Protein AF-A0A2V8H9J2-F1 (afdb_monomer_lite)

pLDDT: mean 93.06, std 5.64, range [63.91, 98.31]

Sequence (108 aa):
MWGGTPDRNMVSGMKGLPTEWDVKTKKNVKWVASLGSQSYGNAIVAGGMVFVGTNNEGVRDPKQPGDRGVLMAFKEDTGEFLWQQTHEKLSTGRANDWPYQGVASSPL

Structure (mmCIF, N/CA/C/O backbone):
data_AF-A0A2V8H9J2-F1
#
_entry.id   AF-A0A2V8H9J2-F1
#
loop_
_atom_site.group_PDB
_atom_site.id
_atom_site.type_symbol
_atom_site.label_atom_id
_atom_site.label_alt_id
_atom_site.label_comp_id
_atom_site.label_asym_id
_atom_site.label_entity_id
_atom_site.label_seq_id
_atom_site.pdbx_PDB_ins_code
_atom_site.Cartn_x
_atom_site.Cartn_y
_atom_site.Cartn_z
_atom_site.occupancy
_atom_site.B_iso_or_equiv
_atom_site.auth_seq_id
_atom_site.auth_comp_id
_atom_site.auth_asym_id
_atom_site.auth_atom_id
_atom_site.pdbx_PDB_model_num
ATOM 1 N N . MET A 1 1 ? -13.310 -1.725 -3.843 1.00 77.50 1 MET A N 1
ATOM 2 C CA . MET A 1 1 ? -13.753 -0.473 -4.507 1.00 77.50 1 MET A CA 1
ATOM 3 C C . MET A 1 1 ? -13.588 0.792 -3.649 1.00 77.50 1 MET A C 1
ATOM 5 O O . MET A 1 1 ? -13.800 0.734 -2.442 1.00 77.50 1 MET A O 1
ATOM 9 N N . TRP A 1 2 ? -13.311 1.956 -4.265 1.00 78.50 2 TRP A N 1
ATOM 10 C CA . TRP A 1 2 ? -13.521 3.284 -3.648 1.00 78.50 2 TRP A CA 1
ATOM 11 C C . TRP A 1 2 ? -15.010 3.527 -3.363 1.00 78.50 2 TRP A C 1
ATOM 13 O O . TRP A 1 2 ? -15.815 3.528 -4.291 1.00 78.50 2 TRP A O 1
ATOM 23 N N . GLY A 1 3 ? -15.371 3.698 -2.091 1.00 84.31 3 GLY A N 1
ATOM 24 C CA . GLY A 1 3 ? -16.770 3.733 -1.638 1.00 84.31 3 GLY A CA 1
ATOM 25 C C . GLY A 1 3 ? -17.345 2.365 -1.267 1.00 84.31 3 GLY A C 1
ATOM 26 O O . GLY A 1 3 ? -18.507 2.269 -0.908 1.00 84.31 3 GLY A O 1
ATOM 27 N N . GLY A 1 4 ? -16.556 1.288 -1.331 1.00 82.75 4 GLY A N 1
ATOM 28 C CA . GLY A 1 4 ? -16.969 -0.046 -0.877 1.00 82.75 4 GLY A CA 1
ATOM 29 C C . GLY A 1 4 ? -17.997 -0.765 -1.760 1.00 82.75 4 GLY A C 1
ATOM 30 O O . GLY A 1 4 ? -18.046 -1.989 -1.724 1.00 82.75 4 GLY A O 1
ATOM 31 N N . THR A 1 5 ? -18.761 -0.054 -2.594 1.00 84.31 5 THR A N 1
ATOM 32 C CA . THR A 1 5 ? -19.716 -0.638 -3.549 1.00 84.31 5 THR A CA 1
ATOM 33 C C . THR A 1 5 ? -19.669 0.076 -4.913 1.00 84.31 5 THR A C 1
ATOM 35 O O . THR A 1 5 ? -19.122 1.180 -4.998 1.00 84.31 5 THR A O 1
ATOM 38 N N . PRO A 1 6 ? -20.244 -0.518 -5.985 1.00 87.81 6 PRO A N 1
ATOM 39 C CA . PRO A 1 6 ? -20.333 0.089 -7.320 1.00 87.81 6 PRO A CA 1
ATOM 40 C C . PRO A 1 6 ? -20.958 1.489 -7.374 1.00 87.81 6 PRO A C 1
ATOM 42 O O . PRO A 1 6 ? -20.713 2.212 -8.340 1.00 87.81 6 PRO A O 1
ATOM 45 N N . ASP A 1 7 ? -21.739 1.880 -6.363 1.00 89.94 7 ASP A N 1
ATOM 46 C CA . ASP A 1 7 ? -22.350 3.210 -6.255 1.00 89.94 7 ASP A CA 1
ATOM 47 C C . ASP A 1 7 ? -21.338 4.340 -5.988 1.00 89.94 7 ASP A C 1
ATOM 49 O O . ASP A 1 7 ? -21.649 5.507 -6.222 1.00 89.94 7 ASP A O 1
ATOM 53 N N . ARG A 1 8 ? -20.119 3.995 -5.541 1.00 86.50 8 ARG A N 1
ATOM 54 C CA . ARG A 1 8 ? -19.032 4.926 -5.195 1.00 86.50 8 ARG A CA 1
ATOM 55 C C . ARG A 1 8 ? -19.427 5.949 -4.129 1.00 86.50 8 ARG A C 1
ATOM 57 O O . ARG A 1 8 ? -18.937 7.080 -4.139 1.00 86.50 8 ARG A O 1
ATOM 64 N N . ASN A 1 9 ? -20.287 5.552 -3.196 1.00 90.94 9 ASN A N 1
ATOM 65 C CA . ASN A 1 9 ? -20.709 6.401 -2.093 1.00 90.94 9 ASN A CA 1
ATOM 66 C C . ASN A 1 9 ? -19.877 6.113 -0.834 1.00 90.94 9 ASN A C 1
ATOM 68 O O . ASN A 1 9 ? -19.831 4.988 -0.351 1.00 90.94 9 ASN A O 1
ATOM 72 N N . MET A 1 10 ? -19.229 7.130 -0.262 1.00 88.62 10 MET A N 1
ATOM 73 C CA . MET A 1 10 ? -18.336 6.976 0.901 1.00 88.62 10 MET A CA 1
ATOM 74 C C . MET A 1 10 ? -19.111 6.895 2.231 1.00 88.62 10 MET A C 1
ATOM 76 O O . MET A 1 10 ? -18.760 7.561 3.205 1.00 88.62 10 MET A O 1
ATOM 80 N N . VAL A 1 11 ? -20.181 6.099 2.279 1.00 90.88 11 VAL A N 1
ATOM 81 C CA . VAL A 1 11 ? -21.034 5.920 3.461 1.00 90.88 11 VAL A CA 1
ATOM 82 C C . VAL A 1 11 ? -20.844 4.519 4.028 1.00 90.88 11 VAL A C 1
ATOM 84 O O . VAL A 1 11 ? -20.938 3.524 3.319 1.00 90.88 11 VAL A O 1
ATOM 87 N N . SER A 1 12 ? -20.617 4.439 5.339 1.00 87.62 12 SER A N 1
ATOM 88 C CA . SER A 1 12 ? -20.564 3.180 6.082 1.00 87.62 12 SER A CA 1
ATOM 89 C C . SER A 1 12 ? -21.619 3.181 7.184 1.00 87.62 12 SER A C 1
ATOM 91 O O . SER A 1 12 ? -21.745 4.152 7.926 1.00 87.62 12 SER A O 1
ATOM 93 N N . GLY A 1 13 ? -22.362 2.078 7.313 1.00 90.75 13 GLY A N 1
ATOM 94 C CA . GLY A 1 13 ? -23.312 1.855 8.411 1.00 90.75 13 GLY A CA 1
ATOM 95 C C . GLY A 1 13 ? -22.669 1.317 9.697 1.00 90.75 13 GLY A C 1
ATOM 96 O O . GLY A 1 13 ? -23.384 0.939 10.627 1.00 90.75 13 GLY A O 1
ATOM 97 N N . MET A 1 14 ? -21.335 1.218 9.743 1.00 90.88 14 MET A N 1
ATOM 98 C CA . MET A 1 14 ? -20.597 0.678 10.884 1.00 90.88 14 MET A CA 1
ATOM 99 C C . MET A 1 14 ? -20.794 1.541 12.141 1.00 90.88 14 MET A C 1
ATOM 101 O O . MET A 1 14 ? -20.854 2.767 12.077 1.00 90.88 14 MET A O 1
ATOM 105 N N . LYS A 1 15 ? -20.880 0.889 13.304 1.00 95.62 15 LYS A N 1
ATOM 106 C CA . LYS A 1 15 ? -21.045 1.528 14.618 1.00 95.62 15 LYS A CA 1
ATOM 107 C C . LYS A 1 15 ? -19.856 1.197 15.518 1.00 95.62 15 LYS A C 1
ATOM 109 O O . LYS A 1 15 ? -19.179 0.200 15.293 1.00 95.62 15 LYS A O 1
ATOM 114 N N . GLY A 1 16 ? -19.627 2.013 16.548 1.00 94.94 16 GLY A N 1
ATOM 115 C CA . GLY A 1 16 ? -18.553 1.780 17.525 1.00 94.94 16 GLY A CA 1
ATOM 116 C C . GLY A 1 16 ? -17.143 2.046 16.989 1.00 94.94 16 GLY A C 1
ATOM 117 O O . GLY A 1 16 ? -16.176 1.522 17.534 1.00 94.94 16 GLY A O 1
ATOM 118 N N . LEU A 1 17 ? -17.021 2.835 15.917 1.00 92.62 17 LEU A N 1
ATOM 119 C CA . LEU A 1 17 ? -15.728 3.261 15.389 1.00 92.62 17 LEU A CA 1
ATOM 120 C C . LEU A 1 17 ? -15.003 4.174 16.393 1.00 92.62 17 LEU A C 1
ATOM 122 O O . LEU A 1 17 ? -15.661 4.984 17.052 1.00 92.62 17 LEU A O 1
ATOM 126 N N . PRO A 1 18 ? -13.661 4.099 16.487 1.00 94.38 18 PRO A N 1
ATOM 127 C CA . PRO A 1 18 ? -12.889 5.079 17.238 1.00 94.38 18 PRO A CA 1
ATOM 128 C C . PRO A 1 18 ? -13.170 6.496 16.721 1.00 94.38 18 PRO A C 1
ATOM 130 O O . PRO A 1 18 ? -13.051 6.757 15.527 1.00 94.38 18 PRO A O 1
ATOM 133 N N . THR A 1 19 ? -13.526 7.417 17.617 1.00 95.94 19 THR A N 1
ATOM 134 C CA . THR A 1 19 ? -13.770 8.835 17.282 1.00 95.94 19 THR A CA 1
ATOM 135 C C . THR A 1 19 ? -12.512 9.694 17.375 1.00 95.94 19 THR A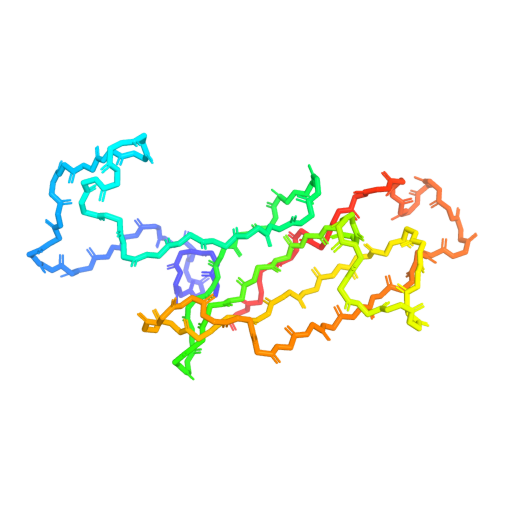 C 1
ATOM 137 O O . THR A 1 19 ? -12.526 10.863 17.005 1.00 95.94 19 THR A O 1
ATOM 140 N N . GLU A 1 20 ? -11.421 9.122 17.881 1.00 97.12 20 GLU A N 1
ATOM 141 C CA . GLU A 1 20 ? -10.127 9.775 18.027 1.00 97.12 20 GLU A CA 1
ATOM 142 C C . GLU A 1 20 ? -9.023 8.807 17.608 1.00 97.12 20 GLU A C 1
ATOM 144 O O . GLU A 1 20 ? -9.078 7.619 17.927 1.00 97.12 20 GLU A O 1
ATOM 149 N N . TRP A 1 21 ? -7.989 9.322 16.955 1.00 96.81 21 TRP A N 1
ATOM 150 C CA . TRP A 1 21 ? -6.766 8.591 16.641 1.00 96.81 21 TRP A CA 1
ATOM 151 C C . TRP A 1 21 ? -5.567 9.528 16.730 1.00 96.81 21 TRP A C 1
ATOM 153 O O . TRP A 1 21 ? -5.724 10.748 16.723 1.00 96.81 21 TRP A O 1
ATOM 163 N N . ASP A 1 22 ? -4.364 8.974 16.806 1.00 97.06 22 ASP A N 1
ATOM 164 C CA . ASP A 1 22 ? -3.153 9.765 16.628 1.00 97.06 22 ASP A CA 1
ATOM 165 C C . ASP A 1 22 ? -2.019 8.879 16.105 1.00 97.06 22 ASP A C 1
ATOM 167 O O . ASP A 1 22 ? -1.653 7.870 16.707 1.00 97.06 22 ASP A O 1
ATOM 171 N N . VAL A 1 23 ? -1.456 9.262 14.959 1.00 95.12 23 VAL A N 1
ATOM 172 C CA . VAL A 1 23 ? -0.431 8.472 14.260 1.00 95.12 23 VAL A CA 1
ATOM 173 C C . VAL A 1 23 ? 0.926 8.540 14.970 1.00 95.12 23 VAL A C 1
ATOM 175 O O . VAL A 1 23 ? 1.704 7.591 14.893 1.00 95.12 23 VAL A O 1
ATOM 178 N N . LYS A 1 24 ? 1.221 9.629 15.693 1.00 96.00 24 LYS A N 1
ATOM 179 C CA . LYS A 1 24 ? 2.516 9.832 16.366 1.00 96.00 24 LYS A CA 1
ATOM 180 C C . LYS A 1 24 ? 2.634 8.972 17.625 1.00 96.00 24 LYS A C 1
ATOM 182 O O . LYS A 1 24 ? 3.638 8.303 17.838 1.00 96.00 24 LYS A O 1
ATOM 187 N N . THR A 1 25 ? 1.590 8.983 18.441 1.00 97.06 25 THR A N 1
ATOM 188 C CA . THR A 1 25 ? 1.441 8.224 19.688 1.00 97.06 25 THR A CA 1
ATOM 189 C C . THR A 1 25 ? 0.893 6.819 19.456 1.00 97.06 25 THR A C 1
ATOM 191 O O . THR A 1 25 ? 0.926 5.997 20.367 1.00 97.0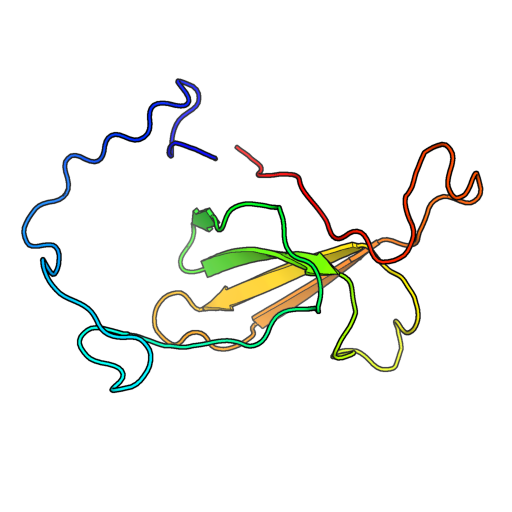6 25 THR A O 1
ATOM 194 N N . LYS A 1 26 ? 0.404 6.536 18.241 1.00 96.31 26 LYS A N 1
ATOM 195 C CA . LYS A 1 26 ? -0.259 5.286 17.843 1.00 96.31 26 LYS A CA 1
ATOM 196 C C . LYS A 1 26 ? -1.585 5.026 18.572 1.00 96.31 26 LYS A C 1
ATOM 198 O O . LYS A 1 26 ? -2.054 3.889 18.618 1.00 96.31 26 LYS A O 1
ATOM 203 N N . LYS A 1 27 ? -2.226 6.065 19.120 1.00 97.81 27 LYS A N 1
ATOM 204 C CA . LYS A 1 27 ? -3.560 5.945 19.724 1.00 97.81 27 LYS A CA 1
ATOM 205 C C . LYS A 1 27 ? -4.559 5.458 18.673 1.00 97.81 27 LYS A C 1
ATOM 207 O O . LYS A 1 27 ? -4.722 6.096 17.634 1.00 97.81 27 LYS A O 1
ATOM 212 N N . ASN A 1 28 ? -5.239 4.351 18.975 1.00 97.44 28 ASN A N 1
ATOM 213 C CA . ASN A 1 28 ? -6.219 3.696 18.101 1.00 97.44 28 ASN A CA 1
ATOM 214 C C . ASN A 1 28 ? -5.681 3.345 16.697 1.00 97.44 28 ASN A C 1
ATOM 216 O O . ASN A 1 28 ? -6.449 3.246 15.742 1.00 97.44 28 ASN A O 1
ATOM 220 N N . VAL A 1 29 ? -4.368 3.119 16.571 1.00 96.69 29 VAL A N 1
ATOM 221 C CA . VAL A 1 29 ? -3.730 2.625 15.343 1.00 96.69 29 VAL A CA 1
ATOM 222 C C . VAL A 1 29 ? -3.437 1.139 15.513 1.00 96.69 29 VAL A C 1
ATOM 224 O O . VAL A 1 29 ? -2.637 0.754 16.362 1.00 96.69 29 VAL A O 1
ATOM 227 N N . LYS A 1 30 ? -4.086 0.294 14.705 1.00 95.50 30 LYS A N 1
ATOM 228 C CA . LYS A 1 30 ? -3.948 -1.169 14.794 1.00 95.50 30 LYS A CA 1
ATOM 229 C C . LYS A 1 30 ? -2.575 -1.653 14.322 1.00 95.50 30 LYS A C 1
ATOM 231 O O . LYS A 1 30 ? -1.959 -2.486 14.976 1.00 95.50 30 LYS A O 1
ATOM 236 N N . TRP A 1 31 ? -2.100 -1.119 13.200 1.00 97.44 31 TRP A N 1
ATOM 237 C CA . TRP A 1 31 ? -0.795 -1.424 12.619 1.00 97.44 31 TRP A CA 1
ATOM 238 C C . TRP A 1 31 ? -0.379 -0.331 11.629 1.00 97.44 31 TRP A C 1
ATOM 240 O O . TRP A 1 31 ? -1.178 0.526 11.251 1.00 97.44 31 TRP A O 1
ATOM 250 N N . VAL A 1 32 ? 0.895 -0.355 11.233 1.00 96.19 32 VAL A N 1
ATOM 251 C CA . VAL A 1 32 ? 1.494 0.556 10.248 1.00 96.19 32 VAL A CA 1
ATOM 252 C C . VAL A 1 32 ? 2.366 -0.271 9.310 1.00 96.19 32 VAL A C 1
ATOM 254 O O . VAL A 1 32 ? 3.116 -1.127 9.774 1.00 96.19 32 VAL A O 1
ATOM 257 N N . ALA A 1 33 ? 2.296 0.008 8.010 1.00 95.62 33 ALA A N 1
ATOM 258 C CA . ALA A 1 33 ? 3.125 -0.636 7.000 1.00 95.62 33 ALA A CA 1
ATOM 259 C C . ALA A 1 33 ? 3.778 0.410 6.089 1.00 95.62 33 ALA A C 1
ATOM 261 O O . ALA A 1 33 ? 3.147 1.396 5.709 1.00 95.62 33 ALA A O 1
ATOM 262 N N . SER A 1 34 ? 5.042 0.184 5.729 1.00 95.25 34 SER A N 1
ATOM 263 C CA . SER A 1 34 ? 5.742 1.015 4.748 1.00 95.25 34 SER A CA 1
ATOM 264 C C . SER A 1 34 ? 5.322 0.639 3.329 1.00 95.25 34 SER A C 1
ATOM 266 O O . SER A 1 34 ? 5.350 -0.541 2.961 1.00 95.25 34 SER A O 1
ATOM 268 N N . LEU A 1 35 ? 4.989 1.655 2.539 1.00 95.81 35 LEU A N 1
ATOM 269 C CA . LEU A 1 35 ? 4.708 1.561 1.108 1.00 95.81 35 LEU A CA 1
ATOM 270 C C . LEU A 1 35 ? 5.895 2.108 0.305 1.00 95.81 35 LEU A C 1
ATOM 272 O O . LEU A 1 35 ? 6.938 2.436 0.875 1.00 95.81 35 LEU A O 1
ATOM 276 N N . GLY A 1 36 ? 5.711 2.233 -1.007 1.00 95.31 36 GLY A N 1
ATOM 277 C CA . GLY A 1 36 ? 6.591 3.028 -1.845 1.00 95.31 36 GLY A CA 1
ATOM 278 C C . GLY A 1 36 ? 6.472 4.530 -1.578 1.00 95.31 36 GLY A C 1
ATOM 279 O O . GLY A 1 36 ? 5.664 4.999 -0.772 1.00 95.31 36 GLY A O 1
ATOM 280 N N . SER A 1 37 ? 7.289 5.310 -2.280 1.00 95.38 37 SER A N 1
ATOM 281 C CA . SER A 1 37 ? 7.378 6.764 -2.117 1.00 95.38 37 SER A CA 1
ATOM 282 C C . SER A 1 37 ? 6.184 7.516 -2.703 1.00 95.38 37 SER A C 1
ATOM 284 O O . SER A 1 37 ? 5.959 8.670 -2.343 1.00 95.38 37 SER A O 1
ATOM 286 N N . GLN A 1 38 ? 5.411 6.884 -3.595 1.00 93.94 38 GLN A N 1
ATOM 287 C CA . GLN A 1 38 ? 4.228 7.480 -4.214 1.00 93.94 38 GLN A CA 1
ATOM 288 C C . GLN A 1 38 ? 3.064 6.490 -4.247 1.00 93.94 38 GLN A C 1
ATOM 290 O O . GLN A 1 38 ? 3.140 5.437 -4.882 1.00 93.94 38 GLN A O 1
ATOM 295 N N . SER A 1 39 ? 1.965 6.858 -3.589 1.00 93.00 39 SER A N 1
ATOM 296 C CA . SER A 1 39 ? 0.757 6.035 -3.471 1.00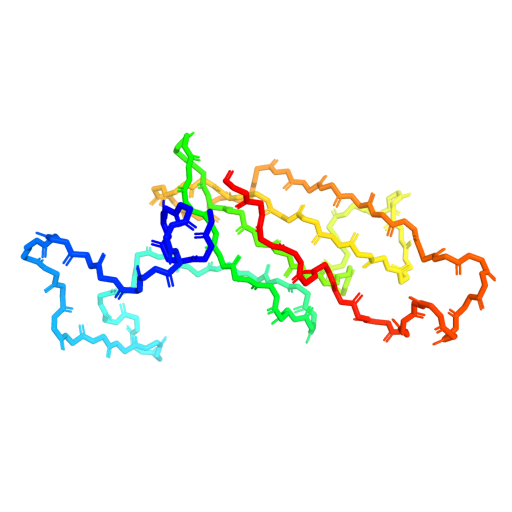 93.00 39 SER A CA 1
ATOM 297 C C . SER A 1 39 ? -0.474 6.927 -3.609 1.00 93.00 39 SER A C 1
ATOM 299 O O . SER A 1 39 ? -0.801 7.677 -2.695 1.00 93.00 39 SER A O 1
ATOM 301 N N . TYR A 1 40 ? -1.128 6.870 -4.768 1.00 87.50 40 TYR A N 1
ATOM 302 C CA . TYR A 1 40 ? -2.343 7.648 -5.056 1.00 87.50 40 TYR A CA 1
ATOM 303 C C . TYR A 1 40 ? -3.597 6.772 -5.116 1.00 87.50 40 TYR A C 1
ATOM 305 O O . TYR A 1 40 ? -4.711 7.288 -5.122 1.00 87.50 40 TYR A O 1
ATOM 313 N N . GLY A 1 41 ? -3.415 5.450 -5.195 1.00 81.75 41 GLY A N 1
ATOM 314 C CA . GLY A 1 41 ? -4.503 4.489 -5.134 1.00 81.75 41 GLY A CA 1
ATOM 315 C C . GLY A 1 41 ? -5.045 4.358 -3.714 1.00 81.75 41 GLY A C 1
ATOM 316 O O . GLY A 1 41 ? -4.323 4.518 -2.730 1.00 81.75 41 GLY A O 1
ATOM 317 N N . ASN A 1 42 ? -6.326 4.029 -3.612 1.00 88.31 42 ASN A N 1
ATOM 318 C CA . ASN A 1 42 ? -6.985 3.866 -2.324 1.00 88.31 42 ASN A CA 1
ATOM 319 C C . ASN A 1 42 ? -6.773 2.460 -1.776 1.00 88.31 42 ASN A C 1
ATOM 321 O O . ASN A 1 42 ? -6.722 1.496 -2.545 1.00 88.31 42 ASN A O 1
ATOM 325 N N . ALA A 1 43 ? -6.703 2.345 -0.450 1.00 91.19 43 ALA A N 1
ATOM 326 C CA . ALA A 1 43 ? -6.665 1.050 0.210 1.00 91.19 43 ALA A CA 1
ATOM 327 C C . ALA A 1 43 ? -7.991 0.303 0.010 1.00 91.19 43 ALA A C 1
ATOM 329 O O . ALA A 1 43 ? -9.072 0.892 0.078 1.00 91.19 43 ALA A O 1
ATOM 330 N N . ILE A 1 44 ? -7.904 -1.003 -0.217 1.00 92.06 44 ILE A N 1
ATOM 331 C CA . ILE A 1 44 ? -9.060 -1.894 -0.341 1.00 92.06 44 ILE A CA 1
ATOM 332 C C . ILE A 1 44 ? -8.934 -2.973 0.713 1.00 92.06 44 ILE A C 1
ATOM 334 O O . ILE A 1 44 ? -7.873 -3.571 0.841 1.00 92.06 44 ILE A O 1
ATOM 338 N N . VAL A 1 45 ? -10.018 -3.243 1.433 1.00 92.12 45 VAL A N 1
ATOM 339 C CA . VAL A 1 45 ? -10.081 -4.330 2.411 1.00 92.12 45 VAL A CA 1
ATOM 340 C C . VAL A 1 45 ? -11.016 -5.403 1.871 1.00 92.12 45 VAL A C 1
ATOM 342 O O . VAL A 1 45 ? -12.185 -5.121 1.614 1.00 92.12 45 VAL A O 1
ATOM 345 N N . ALA A 1 46 ? -10.500 -6.610 1.645 1.00 91.94 46 ALA A N 1
ATOM 346 C CA . ALA A 1 46 ? -11.283 -7.743 1.160 1.00 91.94 46 ALA A CA 1
ATOM 347 C C . ALA A 1 46 ? -10.591 -9.071 1.489 1.00 91.94 46 ALA A C 1
ATOM 349 O O . ALA A 1 46 ? -9.368 -9.176 1.422 1.00 91.94 46 ALA A O 1
ATOM 350 N N . GLY A 1 47 ? -11.372 -10.103 1.821 1.00 93.00 47 GLY A N 1
ATOM 351 C CA . GLY A 1 47 ? -10.848 -11.460 2.021 1.00 93.00 47 GLY A CA 1
ATOM 352 C C . GLY A 1 47 ? -9.777 -11.580 3.116 1.00 93.00 47 GLY A C 1
ATOM 353 O O . GLY A 1 47 ? -8.867 -12.390 2.973 1.00 93.00 47 GLY A O 1
ATOM 354 N N . GLY A 1 48 ? -9.848 -10.765 4.176 1.00 96.19 48 GLY A N 1
ATOM 355 C CA . GLY A 1 48 ? -8.854 -10.751 5.258 1.00 96.19 48 GLY A CA 1
ATOM 356 C C . GLY A 1 48 ? -7.538 -10.052 4.901 1.00 96.19 48 GLY A C 1
ATOM 357 O O . GLY A 1 48 ? -6.541 -10.214 5.611 1.00 96.19 48 GLY A O 1
ATOM 358 N N . MET A 1 49 ? -7.513 -9.294 3.802 1.00 96.81 49 MET A N 1
ATOM 359 C CA . MET A 1 49 ? -6.340 -8.579 3.312 1.00 96.81 49 MET A CA 1
ATOM 360 C C . MET A 1 49 ? -6.629 -7.099 3.071 1.00 96.81 49 MET A C 1
ATOM 362 O O . MET A 1 49 ? -7.748 -6.713 2.728 1.00 96.81 49 MET A O 1
ATOM 366 N N . VAL A 1 50 ? -5.583 -6.282 3.194 1.00 95.94 50 VAL A N 1
ATOM 367 C CA . VAL A 1 50 ? -5.551 -4.888 2.751 1.00 95.94 50 VAL A CA 1
ATOM 368 C C . VAL A 1 50 ? -4.648 -4.764 1.533 1.00 95.94 50 VAL A C 1
ATOM 370 O O . VAL A 1 50 ? -3.473 -5.121 1.587 1.00 95.94 50 VAL A O 1
ATOM 373 N N . PHE A 1 51 ? -5.191 -4.227 0.447 1.00 95.25 51 PHE A N 1
ATOM 374 C CA . PHE A 1 51 ? -4.496 -4.010 -0.816 1.00 95.25 51 PHE A CA 1
ATOM 375 C C . PHE A 1 51 ? -4.223 -2.530 -1.029 1.00 95.25 51 PHE A C 1
ATOM 377 O O . PHE A 1 51 ? -5.129 -1.710 -0.867 1.00 95.25 51 PHE A O 1
ATOM 384 N N . VAL A 1 52 ? -2.999 -2.185 -1.427 1.00 95.25 52 VAL A N 1
ATOM 385 C CA . VAL A 1 52 ? -2.608 -0.797 -1.703 1.00 95.25 52 VAL A CA 1
ATOM 386 C C . VAL A 1 52 ? -1.762 -0.719 -2.967 1.00 95.25 52 VAL A C 1
ATOM 388 O O . VAL A 1 52 ? -0.748 -1.406 -3.093 1.00 95.25 52 VAL A O 1
ATOM 391 N N . GLY A 1 53 ? -2.182 0.134 -3.900 1.00 95.06 53 GLY A N 1
ATOM 392 C CA . GLY A 1 53 ? -1.398 0.492 -5.077 1.00 95.06 53 GLY A CA 1
ATOM 393 C C . GLY A 1 53 ? -0.347 1.556 -4.746 1.00 95.06 53 GLY A C 1
ATOM 394 O O . GLY A 1 53 ? -0.652 2.582 -4.139 1.00 95.06 53 GLY A O 1
ATOM 395 N N . THR A 1 54 ? 0.900 1.306 -5.130 1.00 96.25 54 THR A N 1
ATOM 396 C CA . THR A 1 54 ? 2.064 2.150 -4.833 1.00 96.25 54 THR A CA 1
ATOM 397 C C . THR A 1 54 ? 3.136 1.991 -5.919 1.00 96.25 54 THR A C 1
ATOM 399 O O . THR A 1 54 ? 2.903 1.319 -6.929 1.00 96.25 54 THR A O 1
ATOM 402 N N . ASN A 1 55 ? 4.279 2.657 -5.777 1.00 96.38 55 ASN A N 1
ATOM 403 C CA . ASN A 1 55 ? 5.459 2.434 -6.610 1.00 96.38 55 ASN A CA 1
ATOM 404 C C . ASN A 1 55 ? 6.446 1.475 -5.920 1.00 96.38 55 ASN A C 1
ATOM 406 O O . ASN A 1 55 ? 6.244 1.056 -4.784 1.00 96.38 55 ASN A O 1
ATOM 410 N N . ASN A 1 56 ? 7.513 1.107 -6.621 1.00 97.06 56 ASN A N 1
ATOM 411 C CA . ASN A 1 56 ? 8.480 0.111 -6.150 1.00 97.06 56 ASN A CA 1
ATOM 412 C C . ASN A 1 56 ? 9.647 0.688 -5.332 1.00 97.06 56 ASN A C 1
ATOM 414 O O . ASN A 1 56 ? 10.663 0.018 -5.141 1.00 97.06 56 ASN A O 1
ATOM 418 N N . GLU A 1 57 ? 9.530 1.931 -4.860 1.00 96.12 57 GLU A N 1
ATOM 419 C CA . GLU A 1 57 ? 10.516 2.471 -3.926 1.00 96.12 57 GLU A CA 1
ATOM 420 C C . GLU A 1 57 ? 10.457 1.693 -2.603 1.00 96.12 57 GLU A C 1
ATOM 422 O O . GLU A 1 57 ? 9.392 1.277 -2.154 1.00 96.12 57 GLU A O 1
ATOM 427 N N . GLY A 1 58 ? 11.615 1.455 -1.985 1.00 92.00 58 GLY A N 1
ATOM 428 C CA . GLY A 1 58 ? 11.710 0.494 -0.879 1.00 92.00 58 GLY A CA 1
ATOM 429 C C . GLY A 1 58 ? 11.614 -0.961 -1.352 1.00 92.00 58 GLY A C 1
ATOM 430 O O . GLY A 1 58 ? 10.870 -1.748 -0.768 1.00 92.00 58 GLY A O 1
ATOM 431 N N . VAL A 1 59 ? 12.363 -1.294 -2.414 1.00 95.69 59 VAL A N 1
ATOM 432 C CA . VAL A 1 59 ? 12.412 -2.609 -3.083 1.00 95.69 59 VAL A CA 1
ATOM 433 C C . VAL A 1 59 ? 12.320 -3.767 -2.085 1.00 95.69 59 VAL A C 1
ATOM 435 O O . VAL A 1 59 ? 13.225 -3.987 -1.280 1.00 95.69 59 VAL A O 1
ATOM 438 N N . ARG A 1 60 ? 11.226 -4.534 -2.170 1.00 95.31 60 ARG A N 1
ATOM 439 C CA . ARG A 1 60 ? 10.983 -5.722 -1.329 1.00 95.31 60 ARG A CA 1
ATOM 440 C C . ARG A 1 60 ? 11.423 -7.025 -1.986 1.00 95.31 60 ARG A C 1
ATOM 442 O O . ARG A 1 60 ? 11.829 -7.945 -1.286 1.00 95.31 60 ARG A O 1
ATOM 449 N N . ASP A 1 61 ? 11.348 -7.093 -3.315 1.00 96.38 61 ASP A N 1
ATOM 450 C CA . ASP A 1 61 ? 11.858 -8.214 -4.107 1.00 96.38 61 ASP A CA 1
ATOM 451 C C . ASP A 1 61 ? 13.083 -7.759 -4.917 1.00 96.38 61 ASP A C 1
ATOM 453 O O . ASP A 1 61 ? 12.925 -7.064 -5.926 1.00 96.38 61 ASP A O 1
ATOM 457 N N . PRO A 1 62 ? 14.305 -8.160 -4.518 1.00 96.38 62 PRO A N 1
ATOM 458 C CA . PRO A 1 62 ? 15.531 -7.815 -5.234 1.00 96.38 62 PRO A CA 1
ATOM 459 C C . PRO A 1 62 ? 15.575 -8.301 -6.688 1.00 96.38 62 PRO A C 1
ATOM 461 O O . PRO A 1 62 ? 16.369 -7.787 -7.472 1.00 96.38 62 PRO A O 1
ATOM 464 N N . LYS A 1 63 ? 14.746 -9.284 -7.068 1.00 97.38 63 LYS A N 1
ATOM 465 C CA . LYS A 1 63 ? 14.646 -9.783 -8.450 1.00 97.38 63 LYS A CA 1
ATOM 466 C C . LYS A 1 63 ? 13.766 -8.906 -9.336 1.00 97.38 63 LYS A C 1
ATOM 468 O O . LYS A 1 63 ? 13.789 -9.069 -10.551 1.00 97.38 63 LYS A O 1
ATOM 473 N N . GLN A 1 64 ? 13.007 -7.984 -8.747 1.00 96.81 64 GLN A N 1
ATOM 474 C CA . GLN A 1 64 ? 12.119 -7.057 -9.447 1.00 96.81 64 GLN A CA 1
ATOM 475 C C . GLN A 1 64 ? 12.532 -5.601 -9.168 1.00 96.81 64 GLN A C 1
ATOM 477 O O . GLN A 1 64 ? 11.727 -4.824 -8.647 1.00 96.81 64 GLN A O 1
ATOM 482 N N . PRO A 1 65 ? 13.785 -5.203 -9.467 1.00 96.19 65 PRO A N 1
ATOM 483 C CA . PRO A 1 65 ? 14.257 -3.855 -9.187 1.00 96.19 65 PRO A CA 1
ATOM 484 C C . PRO A 1 65 ? 13.702 -2.840 -10.195 1.00 96.19 65 PRO A C 1
ATOM 486 O O . PRO A 1 65 ? 13.091 -3.194 -11.210 1.00 96.19 65 PRO A O 1
ATOM 489 N N . GLY A 1 66 ? 13.993 -1.567 -9.934 1.00 95.81 66 GLY A N 1
ATOM 490 C CA . GLY A 1 66 ? 13.700 -0.459 -10.837 1.00 95.81 66 GLY A CA 1
ATOM 491 C C . GLY A 1 66 ? 12.291 0.105 -10.686 1.00 95.81 66 GLY A C 1
ATOM 492 O O . GLY A 1 66 ? 11.502 -0.338 -9.846 1.00 95.81 66 GLY A O 1
ATOM 493 N N . ASP A 1 67 ? 12.009 1.110 -11.512 1.00 96.38 67 ASP A N 1
ATOM 494 C CA . ASP A 1 67 ? 10.733 1.818 -11.527 1.00 96.38 67 ASP A CA 1
ATOM 495 C C . ASP A 1 67 ? 9.609 0.893 -12.013 1.00 96.38 67 ASP A C 1
ATOM 497 O O . ASP A 1 67 ? 9.659 0.360 -13.124 1.00 96.38 67 ASP A O 1
ATOM 501 N N . ARG A 1 68 ? 8.620 0.663 -11.143 1.00 96.75 68 ARG A N 1
ATOM 502 C CA . ARG A 1 68 ? 7.496 -0.256 -11.357 1.00 96.75 68 ARG A CA 1
ATOM 503 C C . ARG A 1 68 ? 6.265 0.239 -10.609 1.00 96.75 68 ARG A C 1
ATOM 505 O O . ARG A 1 68 ? 6.368 0.800 -9.514 1.00 96.75 68 ARG A O 1
ATOM 512 N N . GLY A 1 69 ? 5.095 -0.043 -11.170 1.00 96.00 69 GLY A N 1
ATOM 513 C CA . GLY A 1 69 ? 3.842 0.002 -10.425 1.00 96.00 69 GLY A CA 1
ATOM 514 C C . GLY A 1 69 ? 3.704 -1.259 -9.574 1.00 96.00 69 GLY A C 1
ATOM 515 O O . GLY A 1 69 ? 3.939 -2.364 -10.061 1.00 96.00 69 GLY A O 1
ATOM 516 N N . VAL A 1 70 ? 3.320 -1.118 -8.309 1.00 95.94 70 VAL A N 1
ATOM 517 C CA . VAL A 1 70 ? 3.195 -2.238 -7.373 1.00 95.94 70 VAL A CA 1
ATOM 518 C C . VAL A 1 70 ? 1.809 -2.253 -6.745 1.00 95.94 70 VAL A C 1
ATOM 520 O O . VAL A 1 70 ? 1.309 -1.224 -6.298 1.00 95.94 70 VAL A O 1
ATOM 523 N N . LEU A 1 71 ? 1.198 -3.432 -6.682 1.00 95.50 71 LEU A N 1
ATOM 524 C CA . LEU A 1 71 ? 0.095 -3.721 -5.773 1.00 95.50 71 LEU A CA 1
ATOM 525 C C . LEU A 1 71 ? 0.661 -4.506 -4.592 1.00 95.50 71 LEU A C 1
ATOM 527 O O . LEU A 1 71 ? 1.188 -5.601 -4.782 1.00 95.50 71 LEU A O 1
ATOM 531 N N . MET A 1 72 ? 0.572 -3.952 -3.389 1.00 96.00 72 MET A N 1
ATOM 532 C CA . MET A 1 72 ? 0.962 -4.640 -2.159 1.00 96.00 72 MET A CA 1
ATOM 533 C C . MET A 1 72 ? -0.268 -5.228 -1.473 1.00 96.00 72 MET A C 1
ATOM 535 O O . MET A 1 72 ? -1.326 -4.597 -1.470 1.00 96.00 72 MET A O 1
ATOM 539 N N . ALA A 1 73 ? -0.107 -6.401 -0.864 1.00 97.12 73 ALA A N 1
ATOM 540 C CA . ALA A 1 73 ? -1.114 -7.042 -0.031 1.00 97.12 73 ALA A CA 1
ATOM 541 C C . ALA A 1 73 ? -0.582 -7.260 1.388 1.00 97.12 73 ALA A C 1
ATOM 543 O O . ALA A 1 73 ? 0.522 -7.775 1.588 1.00 97.12 73 ALA A O 1
ATOM 544 N N . PHE A 1 74 ? -1.400 -6.899 2.370 1.00 98.25 74 PHE A N 1
ATOM 545 C CA . PHE A 1 74 ? -1.114 -7.040 3.792 1.00 98.25 74 PHE A CA 1
ATOM 546 C C . PHE A 1 74 ? -2.222 -7.824 4.480 1.00 98.25 74 PHE A C 1
ATOM 548 O O . PHE A 1 74 ? -3.379 -7.753 4.072 1.00 98.25 74 PHE A O 1
ATOM 555 N N . LYS A 1 75 ? -1.896 -8.538 5.552 1.00 98.31 75 LYS A N 1
ATOM 556 C CA . LYS A 1 75 ? -2.885 -9.211 6.394 1.00 98.31 75 LYS A CA 1
ATOM 557 C C . LYS A 1 75 ? -3.689 -8.170 7.180 1.00 98.31 75 LYS A C 1
ATOM 559 O O . LYS A 1 75 ? -3.110 -7.292 7.811 1.00 98.31 75 LYS A O 1
ATOM 564 N N . GLU A 1 76 ? -5.018 -8.239 7.152 1.00 97.62 76 GLU A N 1
ATOM 565 C CA . GLU A 1 76 ? -5.892 -7.193 7.717 1.00 97.62 76 GLU A CA 1
ATOM 566 C C . GLU A 1 76 ? -5.780 -7.048 9.245 1.00 97.62 76 GLU A C 1
ATOM 568 O O . GLU A 1 76 ? -5.914 -5.954 9.808 1.00 97.62 76 GLU A O 1
ATOM 573 N N . ASP A 1 77 ? -5.528 -8.148 9.948 1.00 97.38 77 ASP A N 1
ATOM 574 C CA . ASP A 1 77 ? -5.441 -8.170 11.403 1.00 97.38 77 ASP A CA 1
ATOM 575 C C . ASP A 1 77 ? -4.108 -7.629 11.937 1.00 97.38 77 ASP A C 1
ATOM 577 O O . ASP A 1 77 ? -4.121 -6.901 12.929 1.00 97.38 77 ASP A O 1
ATOM 581 N N . THR A 1 78 ? -2.991 -7.932 11.274 1.00 98.00 78 THR A N 1
ATOM 582 C CA . THR A 1 78 ? -1.640 -7.619 11.766 1.00 98.00 78 THR A CA 1
ATOM 583 C C . THR A 1 78 ? -0.890 -6.566 10.954 1.00 98.00 78 THR A C 1
ATOM 585 O O . THR A 1 78 ? 0.076 -6.000 11.459 1.00 98.00 78 THR A O 1
ATOM 588 N N . GLY A 1 79 ? -1.291 -6.305 9.708 1.00 98.00 79 GLY A N 1
ATOM 589 C CA . GLY A 1 79 ? -0.516 -5.493 8.767 1.00 98.00 79 GLY A CA 1
ATOM 590 C C . GLY A 1 79 ? 0.725 -6.206 8.220 1.00 98.00 79 GLY A C 1
ATOM 591 O O . GLY A 1 79 ? 1.572 -5.568 7.598 1.00 98.00 79 GLY A O 1
ATOM 592 N N . GLU A 1 80 ? 0.857 -7.516 8.454 1.00 98.19 80 GLU A N 1
ATOM 593 C CA . GLU A 1 80 ? 1.950 -8.326 7.916 1.00 98.19 80 GLU A CA 1
ATOM 594 C C . GLU A 1 80 ? 1.940 -8.276 6.388 1.00 98.19 80 GLU A C 1
ATOM 596 O O . GLU A 1 80 ? 0.905 -8.487 5.760 1.00 98.19 80 GLU A O 1
ATOM 601 N N . PHE A 1 81 ? 3.095 -8.000 5.786 1.00 97.75 81 PHE A N 1
ATOM 602 C CA . PHE A 1 81 ? 3.247 -8.056 4.338 1.00 97.75 81 PHE A CA 1
ATOM 603 C C . PHE A 1 81 ? 3.103 -9.501 3.854 1.00 97.75 81 PHE A C 1
ATOM 605 O O . PHE A 1 81 ? 3.856 -10.369 4.285 1.00 97.75 81 PHE A O 1
ATOM 612 N N . LEU A 1 82 ? 2.162 -9.741 2.942 1.00 97.88 82 LEU A N 1
ATOM 613 C CA . LEU A 1 82 ? 1.887 -11.073 2.407 1.00 97.88 82 LEU A CA 1
ATOM 614 C C . LEU A 1 82 ? 2.587 -11.279 1.068 1.00 97.88 82 LEU A C 1
ATOM 616 O O . LEU A 1 82 ? 3.349 -12.225 0.888 1.00 97.88 82 LEU A O 1
ATOM 620 N N . TRP A 1 83 ? 2.315 -10.393 0.116 1.00 97.56 83 TRP A N 1
ATOM 621 C CA . TRP A 1 83 ? 2.860 -10.474 -1.232 1.00 97.56 83 TRP A CA 1
ATOM 622 C C . TRP A 1 83 ? 2.779 -9.122 -1.937 1.00 97.56 83 TRP A C 1
ATOM 624 O O . TRP A 1 83 ? 2.095 -8.194 -1.499 1.00 97.56 83 TRP A O 1
ATOM 634 N N . GLN A 1 84 ? 3.480 -9.025 -3.064 1.00 96.81 84 GLN A N 1
ATOM 635 C CA . GLN A 1 84 ? 3.354 -7.912 -3.995 1.00 96.81 84 GLN A CA 1
ATOM 636 C C . GLN A 1 84 ? 3.226 -8.418 -5.430 1.00 96.81 84 GLN A C 1
ATOM 638 O O . GLN A 1 84 ? 3.807 -9.441 -5.788 1.00 96.81 84 GLN A O 1
ATOM 643 N N . GLN A 1 85 ? 2.502 -7.669 -6.252 1.00 95.94 85 GLN A N 1
ATOM 644 C CA . GLN A 1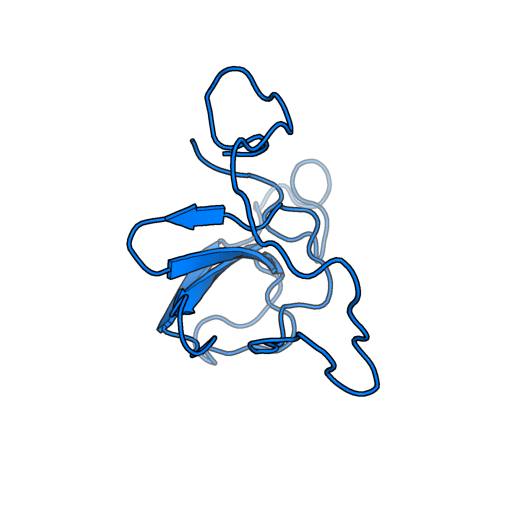 85 ? 2.475 -7.83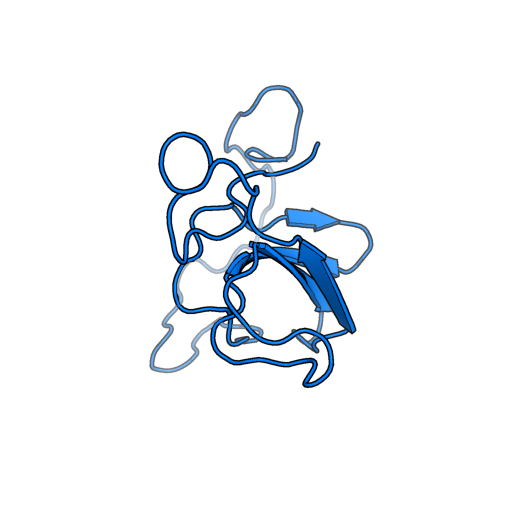7 -7.697 1.00 95.94 85 GLN A CA 1
ATOM 645 C C . GLN A 1 85 ? 3.106 -6.605 -8.338 1.00 95.94 85 GLN A C 1
ATOM 647 O O . GLN A 1 85 ? 2.674 -5.480 -8.083 1.00 95.94 85 GLN A O 1
ATOM 652 N N . THR A 1 86 ? 4.131 -6.810 -9.160 1.00 96.25 86 THR A N 1
ATOM 653 C CA . THR A 1 86 ? 4.876 -5.729 -9.810 1.00 96.25 86 THR A CA 1
ATOM 654 C C . THR A 1 86 ? 4.525 -5.646 -11.294 1.00 96.25 86 THR A C 1
ATOM 656 O O . THR A 1 86 ? 4.232 -6.652 -11.936 1.00 96.25 86 THR A O 1
ATOM 659 N N . HIS A 1 87 ? 4.550 -4.432 -11.835 1.00 95.00 87 HIS A N 1
ATOM 660 C CA . HIS A 1 87 ? 4.259 -4.137 -13.232 1.00 95.00 87 HIS A CA 1
ATOM 661 C C . HIS A 1 87 ? 5.346 -3.218 -13.774 1.00 95.00 87 HIS A C 1
ATOM 663 O O . HIS A 1 87 ? 5.618 -2.160 -13.200 1.00 95.00 87 HIS A O 1
ATOM 669 N N . GLU A 1 88 ? 5.982 -3.637 -14.863 1.00 95.75 88 GLU A N 1
ATOM 670 C CA . GLU A 1 88 ? 6.980 -2.821 -15.545 1.00 95.75 88 GLU A CA 1
ATOM 671 C C . GLU A 1 88 ? 6.344 -1.592 -16.170 1.00 95.75 88 GLU A C 1
ATOM 673 O O . GLU A 1 88 ? 5.185 -1.607 -16.590 1.00 95.75 88 GLU A O 1
ATOM 678 N N . LYS A 1 89 ? 7.139 -0.527 -16.233 1.00 94.25 89 LYS A N 1
ATOM 679 C CA . LYS A 1 89 ? 6.749 0.691 -16.922 1.00 94.25 89 LYS A CA 1
ATOM 680 C C . LYS A 1 89 ? 6.564 0.430 -18.412 1.00 94.25 89 LYS A C 1
ATOM 682 O O . LYS A 1 89 ? 7.310 -0.340 -19.020 1.00 94.25 89 LYS A O 1
ATOM 687 N N . LEU A 1 90 ? 5.589 1.105 -19.014 1.00 93.62 90 LEU A N 1
ATOM 688 C CA . LEU A 1 90 ? 5.347 0.996 -20.453 1.00 93.62 90 LEU A CA 1
ATOM 689 C C . LEU A 1 90 ? 6.547 1.521 -21.255 1.00 93.62 90 LEU A C 1
ATOM 691 O O . LEU A 1 90 ? 7.071 2.602 -20.982 1.00 93.62 90 LEU A O 1
ATOM 695 N N . SER A 1 91 ? 6.929 0.804 -22.316 1.00 92.56 91 SER A N 1
ATOM 696 C CA . SER A 1 91 ? 8.059 1.171 -23.189 1.00 92.56 91 SER A CA 1
ATOM 697 C C . SER A 1 91 ? 7.876 2.515 -23.903 1.00 92.56 91 SER A C 1
ATOM 699 O O . SER A 1 91 ? 8.852 3.162 -24.273 1.00 92.56 91 SER A O 1
ATOM 701 N N . THR A 1 92 ? 6.633 2.978 -24.049 1.00 92.88 92 THR A N 1
ATOM 702 C CA . THR A 1 92 ? 6.292 4.307 -24.580 1.00 92.88 92 THR A CA 1
ATOM 703 C C . THR A 1 92 ? 6.704 5.458 -23.654 1.00 92.88 92 THR A C 1
ATOM 705 O O . THR A 1 92 ? 6.648 6.621 -24.051 1.00 92.88 92 THR A O 1
ATOM 708 N N . GLY A 1 93 ? 7.092 5.151 -22.413 1.00 90.56 93 GLY A N 1
ATOM 709 C CA . GLY A 1 93 ? 7.583 6.113 -21.439 1.00 90.56 93 GLY A CA 1
ATOM 710 C C . GLY A 1 93 ? 6.540 7.150 -21.028 1.00 90.56 93 GLY A C 1
ATOM 711 O O . GLY A 1 93 ? 5.338 6.882 -20.977 1.00 90.56 93 GLY A O 1
ATOM 712 N N . ARG A 1 94 ? 7.023 8.366 -20.755 1.00 91.38 94 ARG A N 1
ATOM 713 C CA . ARG A 1 94 ? 6.299 9.423 -20.026 1.00 91.38 94 ARG A CA 1
ATOM 714 C C . ARG A 1 94 ? 4.964 9.849 -20.631 1.00 91.38 94 ARG A C 1
ATOM 716 O O . ARG A 1 94 ? 4.144 10.397 -19.907 1.00 91.38 94 ARG A O 1
ATOM 723 N N . ALA A 1 95 ? 4.760 9.633 -21.930 1.00 91.75 95 ALA A N 1
ATOM 724 C CA . ALA A 1 95 ? 3.498 9.961 -22.586 1.00 91.75 95 ALA A CA 1
ATOM 725 C C . ALA A 1 95 ? 2.322 9.144 -22.021 1.00 91.75 95 ALA A C 1
ATOM 727 O O . ALA A 1 95 ? 1.211 9.657 -21.957 1.00 91.75 95 ALA A O 1
ATOM 728 N N . ASN A 1 96 ? 2.581 7.905 -21.587 1.00 88.75 96 ASN A N 1
ATOM 729 C CA . ASN A 1 96 ? 1.555 6.988 -21.081 1.00 88.75 96 ASN A CA 1
ATOM 730 C C . ASN A 1 96 ? 1.826 6.503 -19.652 1.00 88.75 96 ASN A C 1
ATOM 732 O O . ASN A 1 96 ? 0.906 6.032 -18.991 1.00 88.75 96 ASN A O 1
ATOM 736 N N . ASP A 1 97 ? 3.071 6.588 -19.179 1.00 92.19 97 ASP A N 1
ATOM 737 C CA . ASP A 1 97 ? 3.464 6.064 -17.877 1.00 92.19 97 ASP A CA 1
ATOM 738 C C . ASP A 1 97 ? 4.501 6.976 -17.219 1.00 92.19 97 ASP A C 1
ATOM 740 O O . ASP A 1 97 ? 5.667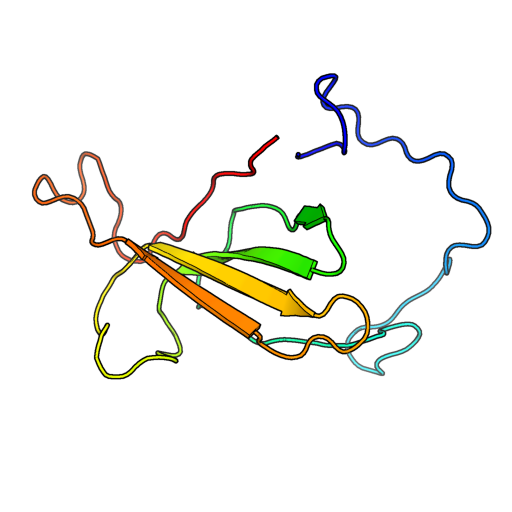 7.053 -17.626 1.00 92.19 97 ASP A O 1
ATOM 744 N N . TRP A 1 98 ? 4.043 7.745 -16.232 1.00 92.88 98 TRP A N 1
ATOM 745 C CA . TRP A 1 98 ? 4.873 8.747 -15.583 1.00 92.88 98 TRP A CA 1
ATOM 746 C C . TRP A 1 98 ? 5.918 8.083 -14.665 1.00 92.88 98 TRP A C 1
ATOM 748 O O . TRP A 1 98 ? 5.578 7.144 -13.931 1.00 92.88 98 TRP A O 1
ATOM 758 N N . PRO A 1 99 ? 7.182 8.552 -14.662 1.00 93.38 99 PRO A N 1
ATOM 759 C CA . PRO A 1 99 ? 8.229 7.967 -13.831 1.00 93.38 99 PRO A CA 1
ATOM 760 C C . PRO A 1 99 ? 7.859 7.985 -12.348 1.00 93.38 99 PRO A C 1
ATOM 762 O O . PRO A 1 99 ? 7.319 8.977 -11.855 1.00 93.38 99 PRO A O 1
ATOM 765 N N . TYR A 1 100 ? 8.163 6.897 -11.644 1.00 92.94 100 TYR A N 1
ATOM 766 C CA . TYR A 1 100 ? 7.894 6.683 -10.216 1.00 92.94 100 TYR A CA 1
ATOM 767 C C . TYR A 1 100 ? 6.419 6.697 -9.811 1.00 92.94 100 TYR A C 1
ATOM 769 O O . TYR A 1 100 ? 6.107 6.577 -8.626 1.00 92.94 100 TYR A O 1
ATOM 777 N N . GLN A 1 101 ? 5.495 6.824 -10.761 1.00 93.44 101 GLN A N 1
ATOM 778 C CA . GLN A 1 101 ? 4.074 6.798 -10.466 1.00 93.44 101 GLN A CA 1
ATOM 779 C C . GLN A 1 101 ? 3.635 5.375 -10.102 1.00 93.44 101 GLN A C 1
ATOM 781 O O . GLN A 1 101 ? 3.879 4.425 -10.849 1.00 93.44 101 GLN A O 1
ATOM 786 N N . GLY A 1 102 ? 2.983 5.236 -8.950 1.00 91.06 102 GLY A N 1
ATOM 787 C CA . GLY A 1 102 ? 2.442 3.960 -8.492 1.00 91.06 102 GLY A CA 1
ATOM 788 C C . GLY A 1 102 ? 1.150 3.545 -9.197 1.00 91.06 102 GLY A C 1
ATOM 789 O O . GLY A 1 102 ? 0.564 4.304 -9.972 1.00 91.06 102 GLY A O 1
ATOM 790 N N . VAL A 1 103 ? 0.658 2.346 -8.872 1.00 91.31 103 VAL A N 1
ATOM 791 C CA . VAL A 1 103 ? -0.672 1.894 -9.314 1.00 91.31 103 VAL A CA 1
ATOM 792 C C . VAL A 1 103 ? -1.744 2.761 -8.647 1.00 91.31 103 VAL A C 1
ATOM 794 O O . VAL A 1 103 ? -1.904 2.737 -7.430 1.00 91.31 103 VAL A O 1
ATOM 797 N N . ALA A 1 104 ? -2.493 3.521 -9.448 1.00 88.88 104 ALA A N 1
ATOM 798 C CA . ALA A 1 104 ? -3.549 4.427 -8.979 1.00 88.88 104 ALA A CA 1
ATOM 799 C C . ALA A 1 104 ? -4.973 3.879 -9.209 1.00 88.88 104 ALA A C 1
ATOM 801 O O . ALA A 1 104 ? -5.947 4.626 -9.177 1.00 88.88 104 ALA A O 1
ATOM 802 N N . SER A 1 105 ? -5.101 2.575 -9.466 1.00 84.88 105 SER A N 1
ATOM 803 C CA . SER A 1 105 ? -6.391 1.908 -9.655 1.00 84.88 105 SER A CA 1
ATOM 804 C C . SER A 1 105 ? -6.865 1.255 -8.359 1.00 84.88 105 SER A C 1
ATOM 806 O O . SER A 1 105 ? -6.072 0.673 -7.620 1.00 84.88 105 SER A O 1
ATOM 808 N N . SER A 1 106 ? -8.173 1.313 -8.115 1.00 81.19 106 SER A N 1
ATOM 809 C CA . SER A 1 106 ? -8.835 0.588 -7.034 1.00 81.19 106 SER A CA 1
ATOM 810 C C . SER A 1 106 ? -9.861 -0.374 -7.643 1.00 81.19 106 SER A C 1
ATOM 812 O O . SER A 1 106 ? -10.907 0.103 -8.094 1.00 81.19 106 SER A O 1
ATOM 814 N N . PRO A 1 107 ? -9.598 -1.697 -7.689 1.00 70.31 107 PRO A N 1
ATOM 815 C CA . PRO A 1 107 ? -10.559 -2.666 -8.212 1.00 70.31 107 PRO A CA 1
ATOM 816 C C . PRO A 1 107 ? -11.901 -2.648 -7.468 1.00 70.31 107 PRO A C 1
ATOM 818 O O . PRO A 1 107 ? -11.996 -2.169 -6.328 1.00 70.31 107 PRO A O 1
ATOM 821 N N . LEU A 1 108 ? -12.929 -3.154 -8.162 1.00 63.91 108 LEU A N 1
ATOM 822 C CA . LEU A 1 108 ? -14.243 -3.485 -7.603 1.00 63.91 108 LEU A CA 1
ATOM 823 C C . LEU A 1 108 ? -14.073 -4.417 -6.404 1.00 63.91 108 LEU A C 1
ATOM 825 O O . LEU A 1 108 ? -13.535 -5.522 -6.612 1.00 63.91 108 LEU A O 1
#

Secondary structure (DSSP, 8-state):
-TTSSTT--------S--S--BTTTTBT--------S---SPPEEETTEEEEEEES-S-S-TTS-SSEEEEEEEETTT--EEEEEEEEPPTTGGGTS-TT--------

Radius of gyration: 15.68 Å; chains: 1; bounding box: 39×21×44 Å

Foldseek 3Di:
DCCQDPVNPVDDPDPPDDPDADPVVGRVPQEDDDAAPAFQADWDDDDQKIKTWFWCHVPPDPVDDDTWAKIWIAGNRRRHTDDMDTGDADPVPPVVGNTRHYDHDDDD